Protein AF-A0A9J6EMF7-F1 (afdb_monomer)

Nearest PDB structures (foldseek):
  9c4b-assembly1_A  TM=6.867E-01  e=9.891E-07  Homo sapiens
  9b3q-assembly1_E  TM=6.288E-01  e=2.584E-04  Homo sapiens
  8v2z-assembly1_E  TM=6.304E-01  e=5.580E-04  Homo sapiens
  1rgi-assembly1_A  TM=7.797E-01  e=1.213E-02  Oryctolagus cuniculus
  8br0-assembly1_A  TM=6.687E-01  e=5.959E-03  Oryctolagus cuniculus

Organism: Rhipicephalus microplus (NCBI:txid6941)

Mean predicted aligned error: 7.26 Å

Sequence (79 aa):
MMGVAQVVTTSVGMCDIDIRPSLYGSVTITGGNTLLQGFTERLNRDLSAKTPPGTFQQMWISKQEYDEGGKSQVERKCP

InterPro domains:
  IPR004000 Actin family [PF00022] (1-54)
  IPR004000 Actin family [PTHR11937] (2-72)
  IPR004001 Actin, conserved site [PS00432] (60-68)
  IPR043129 ATPase, nucleotide binding domain [SSF53067] (2-78)

Structure (mmCIF, N/CA/C/O backbone):
data_AF-A0A9J6EMF7-F1
#
_entry.id   AF-A0A9J6EMF7-F1
#
loop_
_atom_site.group_PDB
_atom_site.id
_atom_site.type_symbol
_atom_site.label_atom_id
_atom_site.label_alt_id
_atom_site.label_comp_id
_atom_site.label_asym_id
_atom_site.label_entity_id
_atom_site.label_seq_id
_atom_site.pdbx_PDB_ins_code
_atom_site.Cartn_x
_atom_site.Cartn_y
_atom_site.Cartn_z
_atom_site.occupancy
_atom_site.B_iso_or_equiv
_atom_site.auth_seq_id
_atom_site.auth_comp_id
_atom_site.auth_asym_id
_atom_site.auth_atom_id
_atom_site.pdbx_PDB_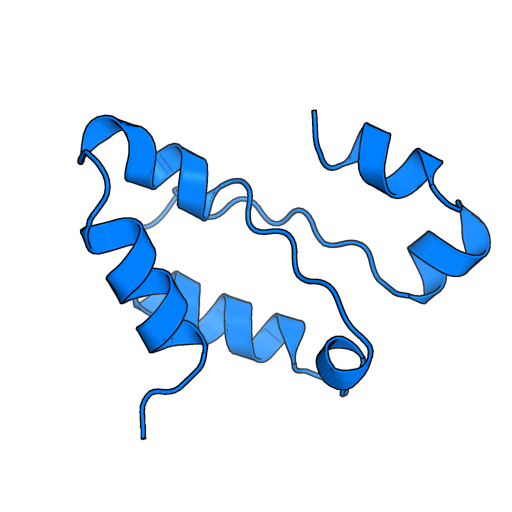model_num
ATOM 1 N N . MET A 1 1 ? 12.704 -16.682 5.000 1.00 64.69 1 MET A N 1
ATOM 2 C CA . MET A 1 1 ? 11.272 -16.305 5.029 1.00 64.69 1 MET A CA 1
ATOM 3 C C . MET A 1 1 ? 11.146 -14.929 4.392 1.00 64.69 1 MET A C 1
ATOM 5 O O . MET A 1 1 ? 11.923 -14.058 4.762 1.00 64.69 1 MET A O 1
ATOM 9 N N . MET A 1 2 ? 10.279 -14.740 3.395 1.00 81.19 2 MET A N 1
ATOM 10 C CA . MET A 1 2 ? 10.088 -13.421 2.773 1.00 81.19 2 MET A CA 1
ATOM 11 C C . MET A 1 2 ? 9.191 -12.542 3.654 1.00 81.19 2 MET A C 1
ATOM 13 O O . MET A 1 2 ? 8.193 -13.021 4.183 1.00 81.19 2 MET A O 1
ATOM 17 N N . GLY A 1 3 ? 9.548 -11.264 3.813 1.00 89.75 3 GLY A N 1
ATOM 18 C CA . GLY A 1 3 ? 8.689 -10.270 4.466 1.00 89.75 3 GLY A CA 1
ATOM 19 C C . GLY A 1 3 ? 7.584 -9.767 3.533 1.00 89.75 3 GLY A C 1
ATOM 20 O O . GLY A 1 3 ? 7.711 -9.865 2.314 1.00 89.75 3 GLY A O 1
ATOM 21 N N . VAL A 1 4 ? 6.526 -9.172 4.089 1.00 88.81 4 VAL A N 1
ATOM 22 C CA . VAL A 1 4 ? 5.363 -8.690 3.314 1.00 88.81 4 VAL A CA 1
ATOM 23 C C . VAL A 1 4 ? 5.752 -7.729 2.182 1.00 88.81 4 VAL A C 1
ATOM 25 O O . VAL A 1 4 ? 5.294 -7.897 1.058 1.00 88.81 4 VAL A O 1
ATOM 28 N N . ALA A 1 5 ? 6.676 -6.795 2.424 1.00 88.38 5 ALA A N 1
ATOM 29 C CA . ALA A 1 5 ? 7.139 -5.870 1.391 1.00 88.38 5 ALA A CA 1
ATOM 30 C C . ALA A 1 5 ? 7.859 -6.594 0.242 1.00 88.38 5 ALA A C 1
ATOM 32 O O . ALA A 1 5 ? 7.684 -6.233 -0.916 1.00 88.38 5 ALA A O 1
ATOM 33 N N . GLN A 1 6 ? 8.636 -7.644 0.545 1.00 90.38 6 GLN A N 1
ATOM 34 C CA . GLN A 1 6 ? 9.283 -8.463 -0.484 1.00 90.38 6 GLN A C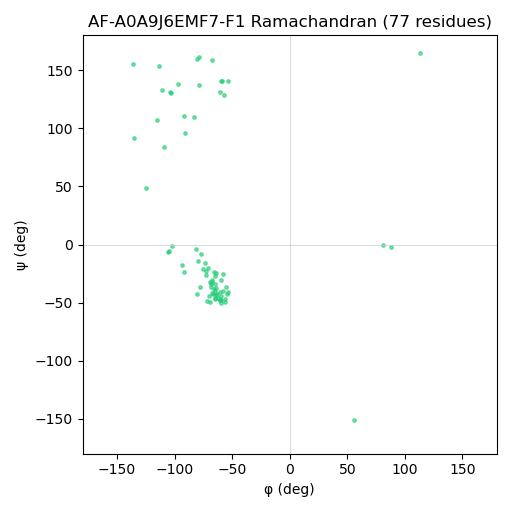A 1
ATOM 35 C C . GLN A 1 6 ? 8.247 -9.198 -1.324 1.00 90.38 6 GLN A C 1
ATOM 37 O O . GLN A 1 6 ? 8.327 -9.130 -2.545 1.00 90.38 6 GLN A O 1
ATOM 42 N N . VAL A 1 7 ? 7.249 -9.809 -0.680 1.00 91.56 7 VAL A N 1
ATOM 43 C CA . VAL A 1 7 ? 6.150 -10.493 -1.373 1.00 91.56 7 VAL A CA 1
ATOM 44 C C . VAL A 1 7 ? 5.451 -9.540 -2.342 1.00 91.56 7 VAL A C 1
ATOM 46 O O . VAL A 1 7 ? 5.330 -9.867 -3.516 1.00 91.56 7 VAL A O 1
ATOM 49 N N . VAL A 1 8 ? 5.083 -8.335 -1.896 1.00 89.69 8 VAL A N 1
ATOM 50 C CA . VAL A 1 8 ? 4.442 -7.329 -2.759 1.00 89.69 8 VAL A CA 1
ATOM 51 C C . VAL A 1 8 ? 5.338 -6.959 -3.943 1.00 89.69 8 VAL A C 1
ATOM 53 O O . VAL A 1 8 ? 4.896 -7.028 -5.086 1.00 89.69 8 VAL A O 1
ATOM 56 N N . THR A 1 9 ? 6.611 -6.627 -3.701 1.00 89.62 9 THR A N 1
ATOM 57 C CA . THR A 1 9 ? 7.526 -6.224 -4.784 1.00 89.62 9 THR A CA 1
ATOM 58 C C . THR A 1 9 ? 7.804 -7.341 -5.783 1.00 89.62 9 THR A C 1
ATOM 60 O O . THR A 1 9 ? 7.946 -7.079 -6.973 1.00 89.62 9 THR A O 1
ATOM 63 N N . THR A 1 10 ? 7.855 -8.591 -5.320 1.00 92.12 10 THR A N 1
ATOM 64 C CA . THR A 1 10 ? 8.036 -9.761 -6.178 1.00 92.12 10 THR A CA 1
ATOM 65 C C . THR A 1 10 ? 6.790 -10.004 -7.023 1.00 92.12 10 THR A C 1
ATOM 67 O O . THR A 1 10 ? 6.926 -10.191 -8.227 1.00 92.12 10 THR A O 1
ATOM 70 N N . SER A 1 11 ? 5.590 -9.912 -6.441 1.00 92.19 11 SER A N 1
ATOM 71 C CA . SER A 1 11 ? 4.330 -10.032 -7.183 1.00 92.19 11 SER A CA 1
ATOM 72 C C . SER A 1 11 ? 4.188 -8.948 -8.254 1.00 92.19 11 SER A C 1
ATOM 74 O O . SER A 1 11 ? 3.920 -9.263 -9.408 1.00 92.19 11 SER A O 1
ATOM 76 N N . VAL A 1 12 ? 4.444 -7.681 -7.910 1.00 90.50 12 VAL A N 1
ATOM 77 C CA . VAL A 1 12 ? 4.393 -6.570 -8.879 1.00 90.50 12 VAL A CA 1
ATOM 78 C C . VAL A 1 12 ? 5.520 -6.673 -9.916 1.00 90.50 12 VAL A C 1
ATOM 80 O O . VAL A 1 12 ? 5.344 -6.291 -11.069 1.00 90.50 12 VAL A O 1
ATOM 83 N N . GLY A 1 13 ? 6.676 -7.229 -9.548 1.00 90.69 13 GLY A N 1
ATOM 84 C CA . GLY A 1 13 ? 7.785 -7.479 -10.471 1.00 90.69 13 GLY A CA 1
ATOM 85 C C . GLY A 1 13 ? 7.478 -8.520 -11.553 1.00 90.69 13 GLY A C 1
ATOM 86 O O . GLY A 1 13 ? 8.101 -8.475 -12.612 1.00 90.69 13 GLY A O 1
ATOM 87 N N . MET A 1 14 ? 6.514 -9.419 -11.320 1.00 92.75 14 MET A N 1
ATOM 88 C CA . MET A 1 14 ? 6.027 -10.370 -12.330 1.00 92.75 14 MET A CA 1
ATOM 89 C C . MET A 1 14 ? 5.027 -9.743 -13.312 1.00 92.75 14 MET A C 1
ATOM 91 O O . MET A 1 14 ? 4.738 -10.337 -14.347 1.00 92.75 14 MET A O 1
ATOM 95 N N . CYS A 1 15 ? 4.499 -8.559 -13.002 1.00 91.38 15 CYS A N 1
ATOM 96 C CA . CYS A 1 15 ? 3.595 -7.819 -13.873 1.00 91.38 15 CYS A CA 1
ATOM 97 C C . CYS A 1 15 ? 4.352 -7.044 -14.964 1.00 91.38 15 CYS A C 1
ATOM 99 O O . CYS A 1 15 ? 5.544 -6.731 -14.818 1.00 91.38 15 CYS A O 1
ATOM 101 N N . ASP A 1 16 ? 3.631 -6.690 -16.033 1.00 94.19 16 ASP A N 1
ATOM 102 C CA . ASP A 1 16 ? 4.128 -5.814 -17.099 1.00 94.19 16 ASP A CA 1
ATOM 103 C C . ASP A 1 16 ? 4.652 -4.495 -16.512 1.00 94.19 16 ASP A C 1
ATOM 105 O O . ASP A 1 16 ? 4.082 -3.967 -15.553 1.00 94.19 16 ASP A O 1
ATOM 109 N N . ILE A 1 17 ? 5.758 -3.989 -17.058 1.00 89.56 17 ILE A N 1
ATOM 110 C CA . ILE A 1 17 ? 6.435 -2.794 -16.561 1.00 89.56 17 ILE A CA 1
ATOM 111 C C . ILE A 1 17 ? 5.533 -1.558 -16.596 1.00 89.56 17 ILE A C 1
ATOM 113 O O . ILE A 1 17 ? 5.631 -0.732 -15.688 1.00 89.56 17 ILE A O 1
ATOM 117 N N . ASP A 1 18 ? 4.603 -1.493 -17.548 1.00 90.38 18 ASP A N 1
ATOM 118 C CA . ASP A 1 18 ? 3.703 -0.353 -17.726 1.00 90.38 18 ASP A CA 1
ATOM 119 C C . ASP A 1 18 ? 2.612 -0.272 -16.645 1.00 90.38 18 ASP A C 1
ATOM 121 O O . ASP A 1 18 ? 2.148 0.817 -16.310 1.00 90.38 18 ASP A O 1
ATOM 125 N N . ILE A 1 19 ? 2.228 -1.404 -16.036 1.00 89.69 19 ILE A N 1
ATOM 126 C CA . ILE A 1 19 ? 1.177 -1.435 -15.001 1.00 89.69 19 ILE A CA 1
ATOM 127 C C . ILE A 1 19 ? 1.723 -1.338 -13.575 1.00 89.69 19 ILE A C 1
ATOM 129 O O . ILE A 1 19 ? 0.978 -0.992 -12.656 1.00 89.69 19 ILE A O 1
ATOM 133 N N . ARG A 1 20 ? 3.021 -1.602 -13.363 1.00 89.00 20 ARG A N 1
ATOM 134 C CA . ARG A 1 20 ? 3.646 -1.534 -12.025 1.00 89.00 20 ARG A CA 1
ATOM 135 C C . ARG A 1 20 ? 3.409 -0.196 -11.336 1.00 89.00 20 ARG A C 1
ATOM 137 O O . ARG A 1 20 ? 3.117 -0.224 -10.140 1.00 89.00 20 ARG A O 1
ATOM 144 N N . PRO A 1 21 ? 3.490 0.953 -12.039 1.00 84.19 21 PRO A N 1
ATOM 145 C CA . PRO A 1 21 ? 3.234 2.227 -11.404 1.00 84.19 21 PRO A CA 1
ATOM 146 C C . PRO A 1 21 ? 1.832 2.327 -10.812 1.00 84.19 21 PRO A C 1
ATOM 148 O O . PRO A 1 21 ? 1.667 2.722 -9.661 1.00 84.19 21 PRO A O 1
ATOM 151 N N . SER A 1 22 ? 0.830 1.876 -11.567 1.00 83.75 22 SER A N 1
ATOM 152 C CA . SER A 1 22 ? -0.551 1.867 -11.098 1.00 83.75 22 SER A CA 1
ATOM 153 C C . SER A 1 22 ? -0.751 0.912 -9.922 1.00 83.75 22 SER A C 1
ATOM 155 O O . SER A 1 22 ? -1.470 1.253 -8.990 1.00 83.75 22 SER A O 1
ATOM 157 N N . LEU A 1 23 ? -0.097 -0.255 -9.927 1.00 85.38 23 LEU A N 1
ATOM 158 C CA . LEU A 1 23 ? -0.221 -1.250 -8.856 1.00 85.38 23 LEU A CA 1
ATOM 159 C C . LEU A 1 23 ? 0.328 -0.747 -7.516 1.00 85.38 23 LEU A C 1
ATOM 161 O O . LEU A 1 23 ? -0.278 -0.982 -6.473 1.00 85.38 23 LEU A O 1
ATOM 165 N N . TYR A 1 24 ? 1.458 -0.037 -7.532 1.00 85.00 24 TYR A N 1
ATOM 166 C CA . TYR A 1 24 ? 1.990 0.601 -6.325 1.00 85.00 24 TYR A CA 1
ATOM 167 C C . TYR A 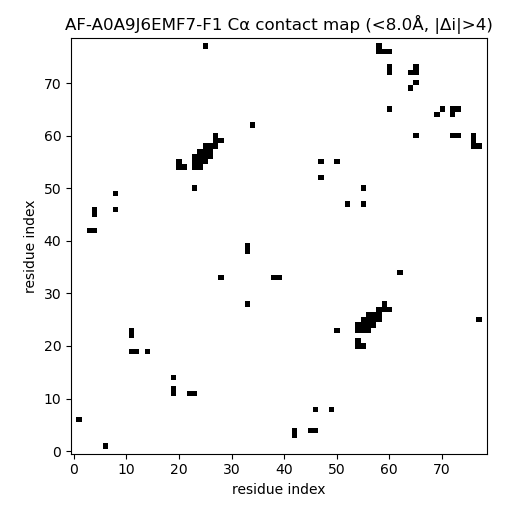1 24 ? 1.177 1.834 -5.899 1.00 85.00 24 TYR A C 1
ATOM 169 O O . TYR A 1 24 ? 1.200 2.194 -4.723 1.00 85.00 24 TYR A O 1
ATOM 177 N N . GLY A 1 25 ? 0.438 2.450 -6.827 1.00 78.38 25 GLY A N 1
ATOM 178 C CA . GLY A 1 25 ? -0.481 3.558 -6.566 1.00 78.38 25 GLY A CA 1
ATOM 179 C C . GLY A 1 25 ? -1.802 3.149 -5.905 1.00 78.38 25 GLY A C 1
ATOM 180 O O . GLY A 1 25 ? -2.453 3.976 -5.277 1.00 78.38 25 GLY A O 1
ATOM 181 N N . SER A 1 26 ? -2.201 1.881 -6.009 1.00 76.38 26 SER A N 1
ATOM 182 C CA . SER A 1 26 ? -3.502 1.390 -5.539 1.00 76.38 26 SER A CA 1
ATOM 183 C C . SER A 1 26 ? -3.364 0.223 -4.555 1.00 76.38 26 SER A C 1
ATOM 185 O O . SER A 1 26 ? -3.995 -0.825 -4.714 1.00 76.38 26 SER A O 1
ATOM 187 N N . VAL A 1 27 ? -2.498 0.362 -3.547 1.00 78.94 27 VAL A N 1
ATOM 188 C CA . VAL A 1 27 ? -2.269 -0.697 -2.552 1.00 78.94 27 VAL A CA 1
ATOM 189 C C . VAL A 1 27 ? -3.327 -0.646 -1.451 1.00 78.94 27 VAL A C 1
ATOM 191 O O . VAL A 1 27 ? -3.285 0.218 -0.576 1.00 78.94 27 VAL A O 1
ATOM 194 N N . THR A 1 28 ? -4.214 -1.641 -1.445 1.00 76.25 28 THR A N 1
ATOM 195 C CA . THR A 1 28 ? -5.218 -1.850 -0.393 1.00 76.25 28 THR A CA 1
ATOM 196 C C . THR A 1 28 ? -4.808 -3.004 0.516 1.00 76.25 28 THR A C 1
ATOM 198 O O . THR A 1 28 ? -4.471 -4.093 0.054 1.00 76.25 28 THR A O 1
ATOM 201 N N . ILE A 1 29 ? -4.855 -2.781 1.829 1.00 77.62 29 ILE A N 1
ATOM 202 C CA . ILE A 1 29 ? -4.473 -3.773 2.837 1.00 77.62 29 ILE A CA 1
ATOM 203 C C . ILE A 1 29 ? -5.732 -4.225 3.578 1.00 77.62 29 ILE A C 1
ATOM 205 O O . ILE A 1 29 ? -6.541 -3.397 3.989 1.00 77.62 29 ILE A O 1
ATOM 209 N N . THR A 1 30 ? -5.909 -5.534 3.750 1.00 77.44 30 THR A N 1
ATOM 210 C CA . THR A 1 30 ? -7.095 -6.113 4.396 1.00 77.44 30 THR A CA 1
ATOM 211 C C . THR A 1 30 ? -6.717 -7.218 5.387 1.00 77.44 30 THR A C 1
ATOM 213 O O . THR A 1 30 ? -5.665 -7.848 5.264 1.00 77.44 30 THR A O 1
ATOM 216 N N . GLY A 1 31 ? -7.591 -7.464 6.371 1.00 77.81 31 GLY A N 1
ATOM 217 C CA . GLY A 1 31 ? -7.462 -8.547 7.355 1.00 77.81 31 GLY A CA 1
ATOM 218 C C . GLY A 1 31 ? -7.223 -8.075 8.796 1.00 77.81 31 GLY A C 1
ATOM 219 O O . GLY A 1 31 ? -6.876 -6.933 9.052 1.00 77.81 31 GLY A O 1
ATOM 220 N N . GLY A 1 32 ? -7.407 -8.963 9.779 1.00 74.81 32 GLY A N 1
ATOM 221 C CA . GLY A 1 32 ? -7.299 -8.594 11.202 1.00 74.81 32 GLY A CA 1
ATOM 222 C C . GLY A 1 32 ? -5.882 -8.216 11.659 1.00 74.81 32 GLY A C 1
ATOM 223 O O . GLY A 1 32 ? -5.718 -7.347 12.508 1.00 74.81 32 GLY A O 1
ATOM 224 N N . ASN A 1 33 ? -4.845 -8.818 11.065 1.00 76.62 33 ASN A N 1
ATOM 225 C CA . ASN A 1 33 ? -3.444 -8.550 11.426 1.00 76.62 33 ASN A CA 1
ATOM 226 C C . ASN A 1 33 ? -2.929 -7.192 10.935 1.00 76.62 33 ASN A C 1
ATOM 228 O O . ASN A 1 33 ? -1.907 -6.710 11.413 1.00 76.62 33 ASN A O 1
ATOM 232 N N . THR A 1 34 ? -3.625 -6.554 9.997 1.00 77.69 34 THR A N 1
ATOM 233 C CA . THR A 1 34 ? -3.244 -5.226 9.499 1.00 77.69 34 THR A CA 1
ATOM 234 C C . THR A 1 34 ? -3.630 -4.125 10.486 1.00 77.69 34 THR A C 1
ATOM 236 O O . THR A 1 34 ? -3.225 -2.982 10.315 1.00 77.69 34 THR A O 1
ATOM 239 N N . LEU A 1 35 ? -4.388 -4.476 11.534 1.00 75.19 35 LEU A N 1
ATOM 240 C CA . LEU A 1 35 ? -4.773 -3.605 12.647 1.00 75.19 35 LEU A CA 1
ATOM 241 C C . LEU A 1 35 ? -3.683 -3.469 13.712 1.00 75.19 35 LEU A C 1
ATOM 243 O O . LEU A 1 35 ? -3.864 -2.736 14.683 1.00 75.19 35 LEU A O 1
ATOM 247 N N . LEU A 1 36 ? -2.569 -4.189 13.562 1.00 83.75 36 LEU A N 1
ATOM 248 C CA . LEU A 1 36 ? -1.410 -3.999 14.420 1.00 83.75 36 LEU A CA 1
ATOM 249 C C . LEU A 1 36 ? -0.908 -2.559 14.277 1.00 83.75 36 LEU A C 1
ATOM 251 O O . LEU A 1 36 ? -0.721 -2.050 13.169 1.00 83.75 36 LEU A O 1
ATOM 255 N N . GLN A 1 37 ? -0.680 -1.907 15.413 1.00 81.50 37 GLN A N 1
ATOM 256 C CA . GLN A 1 37 ? -0.222 -0.525 15.448 1.00 81.50 37 GLN A CA 1
ATOM 257 C C . GLN A 1 37 ? 1.087 -0.373 14.660 1.00 81.50 37 GLN A C 1
ATOM 259 O O . GLN A 1 37 ? 2.048 -1.109 14.887 1.00 81.50 3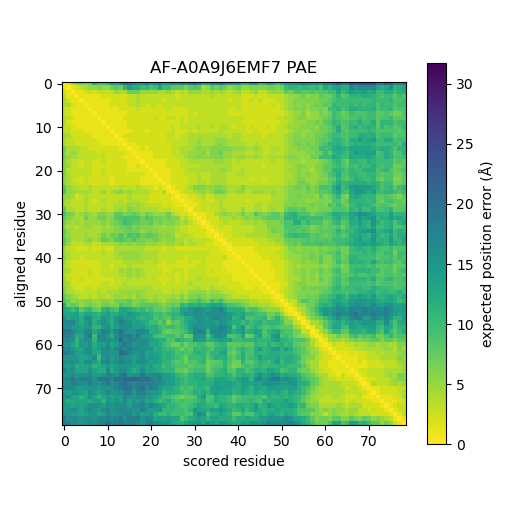7 GLN A O 1
ATOM 264 N N . GLY A 1 38 ? 1.132 0.589 13.737 1.00 81.94 38 GLY A N 1
ATOM 265 C CA . GLY A 1 38 ? 2.328 0.860 12.940 1.00 81.94 38 GLY A CA 1
ATOM 266 C C . GLY A 1 38 ? 2.534 -0.076 11.745 1.00 81.94 38 GLY A C 1
ATOM 267 O O . GLY A 1 38 ? 3.531 0.075 11.035 1.00 81.94 38 GLY A O 1
ATOM 268 N N . PHE A 1 39 ? 1.651 -1.060 11.513 1.00 85.56 39 PHE A N 1
ATOM 269 C CA . PHE A 1 39 ? 1.795 -2.004 10.398 1.00 85.56 39 PHE A CA 1
ATOM 270 C C . PHE A 1 39 ? 1.788 -1.280 9.052 1.00 85.56 39 PHE A C 1
ATOM 272 O O . PHE A 1 39 ? 2.660 -1.499 8.210 1.00 85.56 39 PHE A O 1
ATOM 279 N N . THR A 1 40 ? 0.821 -0.389 8.870 1.00 80.50 40 THR A N 1
ATOM 280 C CA . THR A 1 40 ? 0.615 0.348 7.628 1.00 80.50 40 THR A CA 1
ATOM 281 C C . THR A 1 40 ? 1.773 1.309 7.350 1.00 80.50 40 THR A C 1
ATOM 283 O O . THR A 1 40 ? 2.295 1.353 6.237 1.00 80.50 40 THR A O 1
ATOM 286 N N . GLU A 1 41 ? 2.251 2.015 8.374 1.00 84.62 41 GLU A N 1
ATOM 287 C CA . GLU A 1 41 ? 3.399 2.921 8.311 1.00 84.62 41 GLU A CA 1
ATOM 288 C C . GLU A 1 41 ? 4.680 2.162 7.973 1.00 84.62 41 GLU A C 1
ATOM 290 O O . GLU A 1 41 ? 5.481 2.612 7.148 1.00 84.62 41 GLU A O 1
ATOM 295 N N . ARG A 1 42 ? 4.871 0.988 8.588 1.00 88.31 42 ARG A N 1
ATOM 296 C CA . ARG A 1 42 ? 6.014 0.122 8.311 1.00 88.31 42 ARG A CA 1
ATOM 297 C C . ARG A 1 42 ? 5.977 -0.400 6.880 1.00 88.31 42 ARG A C 1
ATOM 299 O 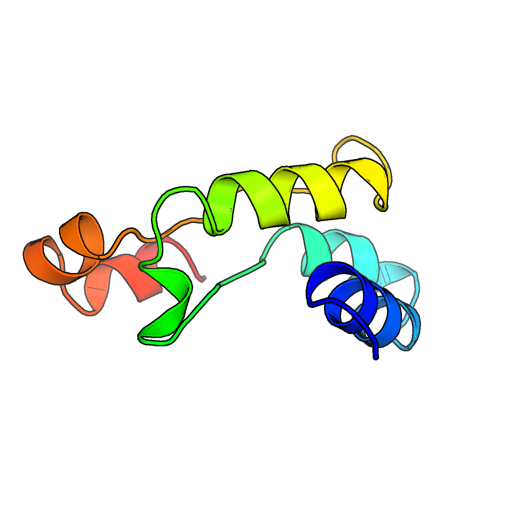O . ARG A 1 42 ? 6.994 -0.332 6.195 1.00 88.31 42 ARG A O 1
ATOM 306 N N . LEU A 1 43 ? 4.826 -0.893 6.425 1.00 86.56 43 LEU A N 1
ATOM 307 C CA . LEU A 1 43 ? 4.674 -1.407 5.069 1.00 86.56 43 LEU A CA 1
ATOM 308 C C . LEU A 1 43 ? 4.882 -0.302 4.029 1.00 86.56 43 LEU A C 1
ATOM 310 O O . LEU A 1 43 ? 5.598 -0.520 3.060 1.00 86.56 43 LEU A O 1
ATOM 314 N N . ASN A 1 44 ? 4.328 0.892 4.248 1.00 84.31 44 ASN A N 1
ATOM 315 C CA . ASN A 1 44 ? 4.538 2.033 3.360 1.00 84.31 44 ASN A CA 1
ATOM 316 C C . ASN A 1 44 ? 6.010 2.448 3.314 1.00 84.31 44 ASN A C 1
ATOM 318 O O . ASN A 1 44 ? 6.558 2.589 2.227 1.00 84.31 44 ASN A O 1
ATOM 322 N N . ARG A 1 45 ? 6.688 2.561 4.462 1.00 86.12 45 ARG A N 1
ATOM 323 C CA . ARG A 1 45 ? 8.128 2.854 4.489 1.00 86.12 45 ARG A CA 1
ATOM 324 C C . ARG A 1 45 ? 8.928 1.822 3.690 1.00 86.12 45 ARG A C 1
ATOM 326 O O . ARG A 1 45 ? 9.783 2.201 2.892 1.00 86.12 45 ARG A O 1
ATOM 333 N N . ASP A 1 46 ? 8.646 0.538 3.899 1.00 89.25 46 ASP A N 1
ATOM 334 C CA . ASP A 1 46 ? 9.366 -0.551 3.239 1.00 89.25 46 ASP A CA 1
ATOM 335 C C . ASP A 1 46 ? 9.078 -0.599 1.725 1.00 89.25 46 ASP A C 1
ATOM 337 O O . ASP A 1 46 ? 9.987 -0.887 0.945 1.00 89.25 46 ASP A O 1
ATOM 341 N N . LEU A 1 47 ? 7.843 -0.303 1.297 1.00 86.06 47 LEU A N 1
ATOM 342 C CA . LEU A 1 47 ? 7.464 -0.221 -0.117 1.00 86.06 47 LEU A CA 1
ATOM 343 C C . LEU A 1 47 ? 8.055 1.019 -0.783 1.00 86.06 47 LEU A C 1
ATOM 345 O O . LEU A 1 47 ? 8.729 0.874 -1.794 1.00 86.06 47 LEU A O 1
ATOM 349 N N . SER A 1 48 ? 7.908 2.195 -0.172 1.00 83.50 48 SER A N 1
ATOM 350 C CA . SER A 1 48 ? 8.471 3.461 -0.655 1.00 83.50 48 SER A CA 1
ATOM 351 C C . SER A 1 48 ? 9.986 3.383 -0.858 1.00 83.50 48 SER A C 1
ATOM 353 O O . SER A 1 48 ? 10.501 3.933 -1.825 1.00 83.50 48 SER A O 1
ATOM 355 N N . ALA A 1 49 ? 10.706 2.655 0.003 1.00 84.69 49 ALA A N 1
ATOM 356 C CA . ALA A 1 49 ? 12.142 2.417 -0.158 1.00 84.69 49 ALA A CA 1
ATOM 357 C C . ALA A 1 49 ? 12.490 1.459 -1.316 1.00 84.69 49 ALA A C 1
ATOM 359 O O . ALA A 1 49 ? 13.632 1.434 -1.772 1.00 84.69 49 ALA A O 1
ATOM 360 N N . LYS A 1 50 ? 11.535 0.639 -1.768 1.00 82.62 50 LYS A N 1
ATOM 361 C CA . LYS A 1 50 ? 11.710 -0.371 -2.822 1.00 82.62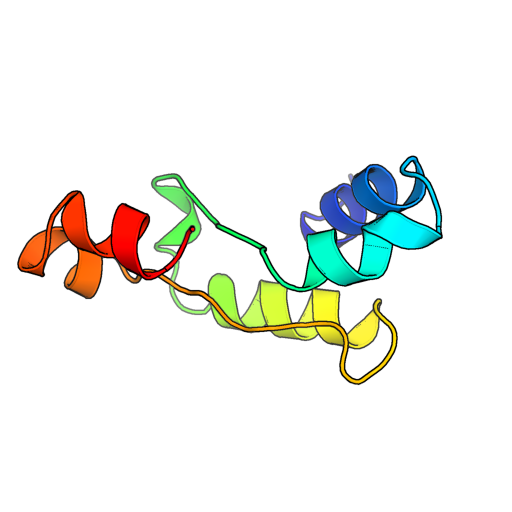 50 LYS A CA 1
ATOM 362 C C . LYS A 1 50 ? 11.072 0.022 -4.160 1.00 82.62 50 LYS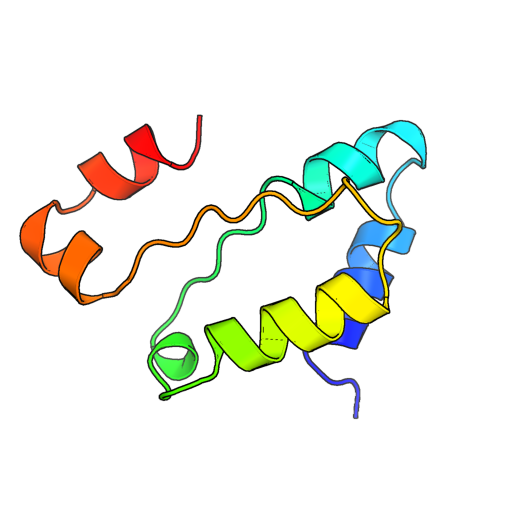 A C 1
ATOM 364 O O . LYS A 1 50 ? 11.276 -0.691 -5.140 1.00 82.62 50 LYS A O 1
ATOM 369 N N . THR A 1 51 ? 10.331 1.128 -4.221 1.00 79.19 51 THR A N 1
ATOM 370 C CA . THR A 1 51 ? 9.665 1.629 -5.433 1.00 79.19 51 THR A CA 1
ATOM 371 C C . THR A 1 51 ? 10.231 2.958 -5.925 1.00 79.19 51 THR A C 1
ATOM 373 O O . THR A 1 51 ? 10.711 3.750 -5.115 1.00 79.19 51 THR A O 1
ATOM 376 N N . PRO A 1 52 ? 10.127 3.257 -7.235 1.00 71.94 52 PRO A N 1
ATOM 377 C CA . PRO A 1 52 ? 10.502 4.561 -7.770 1.00 71.94 52 PRO A CA 1
ATOM 378 C C . PRO A 1 52 ? 9.690 5.703 -7.125 1.00 71.94 52 PRO A C 1
ATOM 380 O O . PRO A 1 52 ? 8.482 5.544 -6.902 1.00 71.94 52 PRO A O 1
ATOM 383 N N . PRO A 1 53 ? 10.312 6.861 -6.842 1.00 65.38 53 PRO A N 1
ATOM 384 C CA . PRO A 1 53 ? 9.634 8.003 -6.231 1.00 65.38 53 PRO A CA 1
ATOM 385 C C . PRO A 1 53 ? 8.460 8.501 -7.093 1.00 65.38 53 PRO A C 1
ATOM 387 O O . PRO A 1 53 ? 8.553 8.527 -8.316 1.00 65.38 53 PRO A O 1
ATOM 390 N N . GLY A 1 54 ? 7.352 8.891 -6.451 1.00 62.88 54 GLY A N 1
ATOM 391 C CA . GLY A 1 54 ? 6.141 9.405 -7.121 1.00 62.88 54 GLY A CA 1
ATOM 392 C C . GLY A 1 54 ? 5.119 8.344 -7.550 1.00 62.88 54 GLY A C 1
ATOM 393 O O . GLY A 1 54 ? 4.051 8.691 -8.041 1.00 62.88 54 GLY A O 1
ATOM 394 N N . THR A 1 55 ? 5.421 7.064 -7.329 1.00 61.09 55 THR A N 1
ATOM 395 C CA . THR A 1 55 ? 4.582 5.932 -7.756 1.00 61.09 55 THR A CA 1
ATOM 396 C C . THR A 1 55 ? 3.580 5.479 -6.688 1.00 61.09 55 THR A C 1
ATOM 398 O O . THR A 1 55 ? 2.565 4.860 -6.987 1.00 61.09 55 THR A O 1
ATOM 401 N N . PHE A 1 56 ? 3.868 5.768 -5.422 1.00 62.03 56 PHE A N 1
ATOM 402 C CA . PHE A 1 56 ? 3.061 5.310 -4.300 1.00 62.03 56 PHE A CA 1
ATOM 403 C C . PHE A 1 56 ? 1.999 6.359 -3.958 1.00 62.03 56 PHE A C 1
ATOM 405 O O . PHE A 1 56 ? 2.329 7.442 -3.470 1.00 62.03 56 PHE A O 1
ATOM 412 N N . GLN A 1 57 ? 0.729 6.044 -4.216 1.00 58.22 57 GLN A N 1
ATOM 413 C CA . GLN A 1 57 ? -0.406 6.821 -3.725 1.00 58.22 57 GLN A CA 1
ATOM 414 C C . GLN A 1 57 ? -1.039 6.093 -2.544 1.00 58.22 57 GLN A C 1
ATOM 416 O O . GLN A 1 57 ? -1.284 4.889 -2.552 1.00 58.22 57 GLN A O 1
ATOM 421 N N . GLN A 1 58 ? -1.241 6.847 -1.472 1.00 56.62 58 GLN A N 1
ATOM 422 C CA . GLN A 1 58 ? -1.625 6.311 -0.184 1.00 56.62 58 GLN A CA 1
ATOM 423 C C . GLN A 1 58 ? -3.153 6.285 -0.077 1.00 56.62 58 GLN A C 1
ATOM 425 O O . GLN A 1 58 ? -3.765 7.283 0.294 1.00 56.62 58 GLN A O 1
ATOM 430 N N . MET A 1 59 ? -3.779 5.147 -0.383 1.00 62.47 59 MET A N 1
ATOM 431 C CA . MET A 1 59 ? -5.214 4.943 -0.150 1.00 62.47 59 MET A CA 1
ATOM 432 C C . MET A 1 59 ? -5.416 3.950 0.992 1.00 62.47 59 MET A C 1
ATOM 434 O O . MET A 1 59 ? -5.542 2.745 0.802 1.00 62.47 59 MET A O 1
ATOM 438 N N . TRP A 1 60 ? -5.374 4.466 2.220 1.00 67.06 60 TRP A N 1
ATOM 439 C CA . TRP A 1 60 ? -5.574 3.671 3.432 1.00 67.06 60 TRP A CA 1
ATOM 440 C C . TRP A 1 60 ? -7.012 3.785 3.904 1.00 67.06 60 TRP A C 1
ATOM 442 O O . TRP A 1 60 ? -7.561 4.883 3.927 1.00 67.06 60 TRP A O 1
ATOM 452 N N . ILE A 1 61 ? -7.602 2.672 4.329 1.00 65.56 61 ILE A N 1
ATOM 453 C CA . ILE A 1 61 ? -8.848 2.668 5.094 1.00 65.56 61 ILE A CA 1
ATOM 454 C C . ILE A 1 61 ? -8.490 2.114 6.465 1.00 65.56 61 ILE A C 1
ATOM 456 O O . ILE A 1 61 ? -8.182 0.930 6.603 1.00 65.56 61 ILE A O 1
ATOM 460 N N . SER A 1 62 ? -8.460 2.979 7.473 1.00 68.25 62 SER A N 1
ATOM 461 C CA . SER A 1 62 ? -8.308 2.533 8.855 1.00 68.25 62 SER A CA 1
ATOM 462 C C . SER A 1 62 ? -9.547 1.756 9.301 1.00 68.25 62 SER A C 1
ATOM 464 O O . SER A 1 62 ? -10.638 1.918 8.753 1.00 68.25 62 SER A O 1
ATOM 466 N N . LYS A 1 63 ? -9.405 0.922 10.337 1.00 67.50 63 LYS A N 1
ATOM 467 C CA . LYS A 1 63 ? -10.565 0.255 10.940 1.00 67.50 63 LYS A CA 1
ATOM 468 C C . LYS A 1 63 ? -11.597 1.249 11.442 1.00 67.50 63 LYS A C 1
ATOM 470 O O . LYS A 1 63 ? -12.773 1.016 11.238 1.00 67.50 63 LYS A O 1
ATOM 475 N N . GLN A 1 64 ? -11.161 2.349 12.044 1.00 68.81 64 GLN A N 1
ATOM 476 C CA . GLN A 1 64 ? -12.076 3.391 12.485 1.00 68.81 64 GLN A CA 1
ATOM 477 C C . GLN A 1 64 ? -12.866 3.967 11.305 1.00 68.81 64 GLN A C 1
ATOM 479 O O . GLN A 1 64 ? -14.087 4.016 11.366 1.00 68.81 64 GLN A O 1
ATOM 484 N N . GLU A 1 65 ? -12.199 4.304 10.196 1.00 71.94 65 GLU A N 1
ATOM 485 C CA . GLU A 1 65 ? -12.893 4.772 8.992 1.00 71.94 65 GLU A CA 1
ATOM 486 C C . GLU A 1 65 ? -13.860 3.716 8.447 1.00 71.94 65 GLU A C 1
ATOM 488 O O . GLU A 1 65 ? -14.970 4.062 8.053 1.00 71.94 65 GLU A O 1
ATOM 493 N N . TYR A 1 66 ? -13.479 2.435 8.439 1.00 73.12 66 TYR A N 1
ATOM 494 C CA . TYR A 1 66 ? -14.361 1.352 8.002 1.00 73.12 66 TYR A CA 1
ATOM 495 C C . TYR A 1 66 ? -15.549 1.134 8.949 1.00 73.12 66 TYR A C 1
ATOM 497 O O . TYR A 1 66 ? -16.664 0.932 8.483 1.00 73.12 66 TYR A O 1
ATOM 505 N N . ASP A 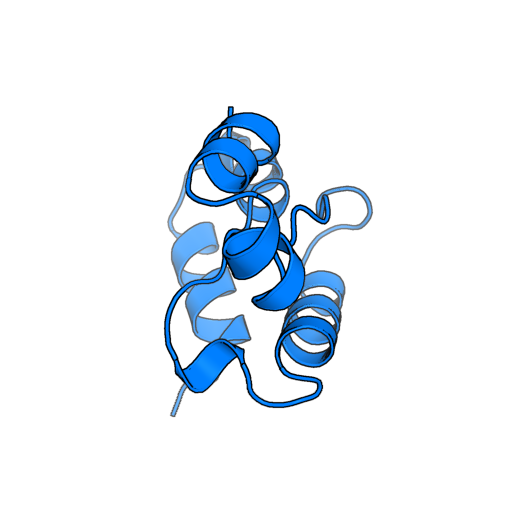1 67 ? -15.334 1.190 10.259 1.00 75.19 67 ASP A N 1
ATOM 506 C CA . ASP A 1 67 ? -16.379 1.012 11.267 1.00 75.19 67 ASP A CA 1
ATOM 507 C C . ASP A 1 67 ? -17.366 2.200 11.235 1.00 75.19 67 ASP A C 1
ATOM 509 O O . ASP A 1 67 ? -18.568 2.005 11.407 1.00 75.19 67 ASP A O 1
ATOM 513 N N . GLU A 1 68 ? -16.887 3.416 10.943 1.00 81.75 68 GLU A N 1
ATOM 514 C CA . GLU A 1 68 ? -17.703 4.635 10.824 1.00 81.75 68 GLU A CA 1
ATOM 515 C C . GLU A 1 68 ? -18.419 4.756 9.468 1.00 81.75 68 GLU A C 1
ATOM 517 O O . GLU A 1 68 ? -19.583 5.151 9.400 1.00 81.75 68 GLU A O 1
ATOM 522 N N . GLY A 1 69 ? -17.731 4.451 8.368 1.00 77.62 69 GLY A N 1
ATOM 523 C CA . GLY A 1 69 ? -18.230 4.664 7.007 1.00 77.62 69 GLY A CA 1
ATOM 524 C C . GLY A 1 69 ? -18.690 3.399 6.281 1.00 77.62 69 GLY A C 1
ATOM 525 O O . GLY A 1 69 ? -19.217 3.478 5.166 1.00 77.62 69 GLY A O 1
ATOM 526 N N . GLY A 1 70 ? -18.491 2.229 6.878 1.00 77.38 70 GLY A N 1
ATOM 527 C CA . GLY A 1 70 ? -18.836 0.936 6.305 1.00 77.38 70 GLY A CA 1
ATOM 528 C C . GLY A 1 70 ? -18.203 0.694 4.932 1.00 77.38 70 GLY A C 1
ATOM 529 O O . GLY A 1 70 ? -17.158 1.237 4.564 1.00 77.38 70 GLY A O 1
ATOM 530 N N . LYS A 1 71 ? -18.900 -0.103 4.116 1.00 76.62 71 LYS A N 1
ATOM 531 C CA . LYS A 1 71 ? -18.474 -0.465 2.755 1.00 76.62 71 LYS A CA 1
ATOM 532 C C . LYS A 1 71 ? -18.251 0.751 1.835 1.00 76.62 71 LYS A C 1
ATOM 534 O O . LYS A 1 71 ? -17.438 0.667 0.919 1.00 76.62 71 LYS A O 1
ATOM 539 N N . SER A 1 72 ? -18.903 1.888 2.100 1.00 78.38 72 SER A N 1
ATOM 540 C CA . SER A 1 72 ? -18.787 3.100 1.270 1.00 78.38 72 SER A CA 1
ATOM 541 C C . SER A 1 72 ? -17.377 3.709 1.257 1.00 78.38 72 SER A C 1
ATOM 543 O O . SER A 1 72 ? -16.996 4.362 0.287 1.00 78.38 72 SER A O 1
ATOM 545 N N . GLN A 1 73 ? -16.568 3.455 2.294 1.00 74.94 73 GLN A N 1
ATOM 546 C CA . GLN A 1 73 ? -15.167 3.890 2.339 1.00 74.94 73 GLN A CA 1
ATOM 547 C C . GLN A 1 73 ? -14.296 3.140 1.335 1.00 74.94 73 GLN A C 1
ATOM 549 O O . GLN A 1 73 ? -13.356 3.716 0.794 1.00 74.94 73 GLN A O 1
ATOM 554 N N . VAL A 1 74 ? -14.634 1.875 1.063 1.00 71.75 74 VAL A N 1
ATOM 555 C CA . VAL A 1 74 ? -13.945 1.053 0.063 1.00 71.75 74 VAL A CA 1
ATOM 556 C C . VAL A 1 74 ? -14.253 1.578 -1.330 1.00 71.75 74 VAL A C 1
ATOM 558 O O . VAL A 1 74 ? -13.330 1.864 -2.074 1.00 71.75 74 VAL A O 1
ATOM 561 N N . GLU A 1 75 ? -15.527 1.809 -1.649 1.00 73.06 75 GLU A N 1
ATOM 562 C CA . GLU A 1 75 ? -15.935 2.314 -2.971 1.00 73.06 75 GLU A CA 1
ATOM 563 C C . GLU A 1 75 ? -15.422 3.738 -3.254 1.00 73.06 75 GLU A C 1
ATOM 565 O O . GLU A 1 75 ? -15.196 4.101 -4.402 1.00 73.06 75 GLU A O 1
ATOM 570 N N . ARG A 1 76 ? -15.184 4.555 -2.217 1.00 69.56 76 ARG A N 1
ATOM 571 C CA . ARG A 1 76 ? -14.590 5.896 -2.375 1.00 69.56 76 ARG A CA 1
ATOM 572 C C . ARG A 1 76 ? -13.081 5.895 -2.591 1.00 69.56 76 ARG A C 1
ATOM 574 O O . ARG A 1 76 ? -12.578 6.775 -3.283 1.00 69.56 76 ARG A O 1
ATOM 581 N N . LYS A 1 77 ? -12.359 4.985 -1.936 1.00 69.00 77 LYS A N 1
ATOM 582 C CA . LYS A 1 77 ? -10.886 4.914 -1.963 1.00 69.00 77 LYS A CA 1
ATOM 583 C C . LYS A 1 77 ? -10.358 3.815 -2.891 1.00 69.00 77 LYS A C 1
ATOM 585 O O . LYS A 1 77 ? -9.152 3.660 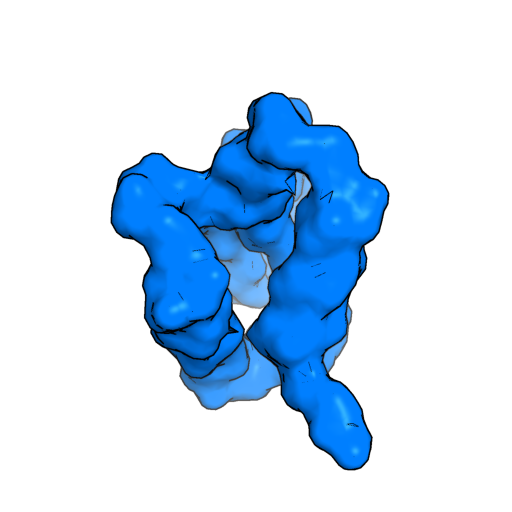-3.019 1.00 69.00 77 LYS A O 1
ATOM 590 N N . CYS A 1 78 ? -11.230 3.044 -3.529 1.00 60.62 78 CYS A N 1
ATOM 591 C CA . CYS A 1 78 ? -10.896 2.058 -4.551 1.00 60.62 78 CYS A CA 1
ATOM 592 C C . CYS A 1 78 ? -11.891 2.219 -5.716 1.00 60.62 78 CYS A C 1
ATOM 594 O O . CYS A 1 78 ? -12.978 1.643 -5.632 1.00 60.62 78 CYS A O 1
ATOM 596 N N . PRO A 1 79 ? -11.569 3.039 -6.738 1.00 59.03 79 PRO A N 1
ATOM 597 C CA . PRO A 1 79 ? -12.393 3.175 -7.940 1.00 59.03 79 PRO A CA 1
ATOM 598 C C . PRO A 1 79 ? -12.374 1.920 -8.823 1.00 59.03 79 PRO A C 1
ATOM 600 O O . PRO A 1 79 ? -11.383 1.153 -8.758 1.00 59.03 79 PRO A O 1
#

Foldseek 3Di:
DDDPLRVLCVVLVVDDPVCSLVSQQQDEDDDDVCLPPCNLVVSCVSNCVVDDPPSHHDQYQHPVNCVVVPPVSVVVSPD

Solvent-accessible surface area (backbone atoms only — not comparable to full-atom values): 4910 Å² total; per-residue (Å²): 135,85,52,72,53,52,52,52,54,54,57,47,64,75,46,61,78,86,52,38,48,57,54,49,31,64,54,76,83,81,65,80,76,61,68,45,88,62,43,62,60,50,47,48,54,52,39,58,76,74,46,69,88,94,31,70,40,90,47,80,75,50,68,67,53,37,73,75,49,40,72,58,48,51,60,72,64,50,127

Radius of gyration: 13.22 Å; Cα contacts (8 Å, |Δi|>4): 54; chains: 1; bounding box: 31×26×33 Å

Secondary structure (DSSP, 8-state):
---HHHHHHHHHHTS-TTTHHHHHHS----SGGGGSTTHHHHHHHHHHTTS-TT--------HHHHHHHTTHHHHHH--

pLDDT: mean 78.96, std 9.77, range [56.62, 94.19]